Protein AF-A0A964XUJ7-F1 (afdb_monomer)

Nearest PDB structures (foldseek):
  4im9-assembly1_A  TM=7.086E-01  e=8.379E-02  Vibrio cholerae O395
  4ehs-assembly1_B  TM=7.096E-01  e=2.476E+00  Helicobacter pylori 26695

Mean predicted aligned error: 12.48 Å

pLDDT: mean 80.01, std 19.96, range [34.78, 97.5]

Structure (mmCIF, N/CA/C/O backbone):
data_AF-A0A964XUJ7-F1
#
_entry.id   AF-A0A964XUJ7-F1
#
loop_
_atom_site.group_PDB
_atom_site.id
_atom_site.type_symbol
_atom_site.label_atom_id
_atom_site.label_alt_id
_atom_site.label_comp_id
_atom_site.label_asym_id
_atom_site.label_entity_id
_atom_site.label_seq_id
_atom_site.pdbx_PDB_ins_code
_atom_site.Cartn_x
_atom_site.Cartn_y
_atom_site.Cartn_z
_atom_site.occupancy
_atom_site.B_iso_or_equiv
_atom_site.auth_seq_id
_atom_site.auth_comp_id
_atom_site.auth_asym_id
_atom_site.auth_atom_id
_atom_site.pdbx_PDB_model_num
ATOM 1 N N . ALA A 1 1 ? 70.880 -51.453 7.039 1.00 40.69 1 ALA A N 1
ATOM 2 C CA . ALA A 1 1 ? 69.872 -50.373 7.054 1.00 40.69 1 ALA A CA 1
ATOM 3 C C . ALA A 1 1 ? 69.282 -50.270 5.654 1.00 40.69 1 ALA A C 1
ATOM 5 O O . ALA A 1 1 ? 70.062 -50.169 4.728 1.00 40.69 1 ALA A O 1
ATOM 6 N N . GLY A 1 2 ? 67.993 -50.365 5.363 1.00 41.91 2 GLY A N 1
ATOM 7 C CA . GLY A 1 2 ? 66.796 -50.769 6.092 1.00 41.91 2 GLY A CA 1
ATOM 8 C C . GLY A 1 2 ? 65.743 -51.011 5.000 1.00 41.91 2 GLY A C 1
ATOM 9 O O . GLY A 1 2 ? 65.528 -50.140 4.162 1.00 41.91 2 GLY A O 1
ATOM 10 N N . SER A 1 3 ? 65.176 -52.215 4.940 1.00 35.47 3 SER A N 1
ATOM 11 C CA . SER A 1 3 ? 64.238 -52.631 3.893 1.00 35.47 3 SER A CA 1
ATOM 12 C C . SER A 1 3 ? 62.845 -52.055 4.157 1.00 35.47 3 SER A C 1
ATOM 14 O O . SER A 1 3 ? 62.216 -52.397 5.156 1.00 35.47 3 SER A O 1
ATOM 16 N N . GLY A 1 4 ? 62.357 -51.193 3.262 1.00 35.78 4 GLY A N 1
ATOM 17 C CA . GLY A 1 4 ? 61.004 -50.637 3.294 1.00 35.78 4 GLY A CA 1
ATOM 18 C C . GLY A 1 4 ? 60.048 -51.444 2.417 1.00 35.78 4 GLY A C 1
ATOM 19 O O . GLY A 1 4 ? 60.013 -51.276 1.205 1.00 35.78 4 GLY A O 1
ATOM 20 N N . ASN A 1 5 ? 59.290 -52.331 3.053 1.00 38.53 5 ASN A N 1
ATOM 21 C CA . ASN A 1 5 ? 58.223 -53.147 2.483 1.00 38.53 5 ASN A CA 1
ATOM 22 C C . ASN A 1 5 ? 56.899 -52.361 2.545 1.00 38.53 5 ASN A C 1
ATOM 24 O O . ASN A 1 5 ? 56.436 -52.076 3.647 1.00 38.53 5 ASN A O 1
ATOM 28 N N . PHE A 1 6 ? 56.266 -52.039 1.412 1.00 43.38 6 PHE A N 1
ATOM 29 C CA . PHE A 1 6 ? 54.907 -51.477 1.395 1.00 43.38 6 PHE A CA 1
ATOM 30 C C . PHE A 1 6 ? 54.004 -52.257 0.435 1.00 43.38 6 PHE A C 1
ATOM 32 O O . PHE A 1 6 ? 54.145 -52.209 -0.784 1.00 43.38 6 PHE A O 1
ATOM 39 N N . LYS A 1 7 ? 53.062 -52.998 1.027 1.00 49.88 7 LYS A N 1
ATOM 40 C CA . LYS A 1 7 ? 51.945 -53.680 0.362 1.00 49.88 7 LYS A CA 1
ATOM 41 C C . LYS A 1 7 ? 50.794 -52.687 0.143 1.00 49.88 7 LYS A C 1
ATOM 43 O O . LYS A 1 7 ? 50.458 -51.985 1.096 1.00 49.88 7 LYS A O 1
ATOM 48 N N . PRO A 1 8 ? 50.086 -52.695 -1.000 1.00 42.09 8 PRO A N 1
ATOM 49 C CA . PRO A 1 8 ? 48.756 -52.115 -1.076 1.00 42.09 8 PRO A CA 1
ATOM 50 C C . PRO A 1 8 ? 47.730 -53.168 -0.631 1.00 42.09 8 PRO A C 1
ATOM 52 O O . PRO A 1 8 ? 47.631 -54.249 -1.209 1.00 42.09 8 PRO A O 1
ATOM 55 N N . ARG A 1 9 ? 46.954 -52.866 0.414 1.00 39.22 9 ARG A N 1
ATOM 56 C CA . ARG A 1 9 ? 45.752 -53.625 0.785 1.00 39.22 9 ARG A CA 1
ATOM 57 C C . ARG A 1 9 ? 44.595 -52.646 0.916 1.00 39.22 9 ARG A C 1
ATOM 59 O O . ARG A 1 9 ? 44.373 -52.100 1.986 1.00 39.22 9 ARG A O 1
ATOM 66 N N . TRP A 1 10 ? 43.842 -52.477 -0.163 1.00 35.28 10 TRP A N 1
ATOM 67 C CA . TRP A 1 10 ? 42.474 -51.975 -0.095 1.00 35.28 10 TRP A CA 1
ATOM 68 C C . TRP A 1 10 ? 41.567 -53.063 -0.651 1.00 35.28 10 TRP A C 1
ATOM 70 O O . TRP A 1 10 ? 41.315 -53.153 -1.847 1.00 35.28 10 TRP A O 1
ATOM 80 N N . GLY A 1 11 ? 41.167 -53.959 0.248 1.00 36.12 11 GLY A N 1
ATOM 81 C CA . GLY A 1 11 ? 40.080 -54.894 0.026 1.00 36.12 11 GLY A CA 1
ATOM 82 C C . GLY A 1 11 ? 38.835 -54.368 0.728 1.00 36.12 11 GLY A C 1
ATOM 83 O O . GLY A 1 11 ? 38.906 -54.063 1.912 1.00 36.12 11 GLY A O 1
ATOM 84 N N . GLY A 1 12 ? 37.745 -54.282 -0.036 1.00 39.16 12 GLY A N 1
ATOM 85 C CA . GLY A 1 12 ? 36.367 -54.539 0.382 1.00 39.16 12 GLY A CA 1
ATOM 86 C C . GLY A 1 12 ? 35.789 -53.732 1.545 1.00 39.16 12 GLY A C 1
ATOM 87 O O . GLY A 1 12 ? 36.104 -53.988 2.699 1.00 39.16 12 GLY A O 1
ATOM 88 N N . ASN A 1 13 ? 34.820 -52.868 1.232 1.00 39.53 13 ASN A N 1
ATOM 89 C CA . ASN A 1 13 ? 33.480 -52.974 1.823 1.00 39.53 13 ASN A CA 1
ATOM 90 C C . ASN A 1 13 ? 32.492 -52.065 1.078 1.00 39.53 13 ASN A C 1
ATOM 92 O O . ASN A 1 13 ? 32.307 -50.895 1.403 1.00 39.53 13 ASN A O 1
ATOM 96 N N . SER A 1 14 ? 31.826 -52.628 0.071 1.00 46.66 14 SER A N 1
ATOM 97 C CA . SER A 1 14 ? 30.642 -52.036 -0.553 1.00 46.66 14 SER A CA 1
ATOM 98 C C . SER A 1 14 ? 29.423 -52.338 0.321 1.00 46.66 14 SER A C 1
ATOM 100 O O . SER A 1 14 ? 28.694 -53.294 0.077 1.00 46.66 14 SER A O 1
ATOM 102 N N . ALA A 1 15 ? 29.216 -51.544 1.371 1.00 50.84 15 ALA A N 1
ATOM 103 C CA . ALA A 1 15 ? 27.943 -51.518 2.083 1.00 50.84 15 ALA A CA 1
ATOM 104 C C . ALA A 1 15 ? 26.984 -50.561 1.346 1.00 50.84 15 ALA A C 1
ATOM 106 O O . ALA A 1 15 ? 27.352 -49.408 1.102 1.00 50.84 15 ALA A O 1
ATOM 107 N N . PRO A 1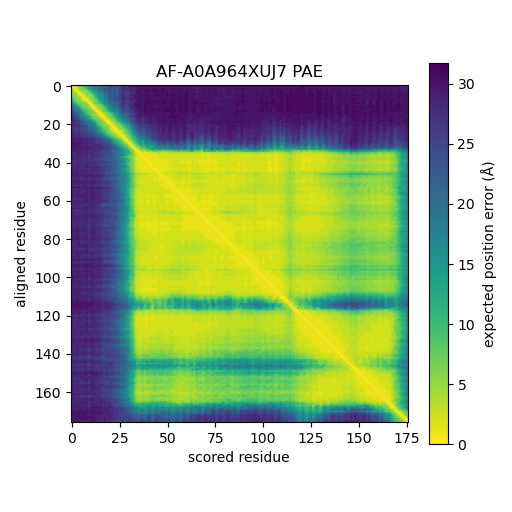 16 ? 25.766 -50.989 0.968 1.00 44.41 16 PRO A N 1
ATOM 108 C CA . PRO A 1 16 ? 24.819 -50.106 0.311 1.00 44.41 16 PRO A CA 1
ATOM 109 C C . PRO A 1 16 ? 24.215 -49.172 1.361 1.00 44.41 16 PRO A C 1
ATOM 111 O O . PRO A 1 16 ? 23.413 -49.584 2.201 1.00 44.41 16 PRO A O 1
ATOM 114 N N . PHE A 1 17 ? 24.583 -47.893 1.317 1.00 48.38 17 PHE A N 1
ATOM 115 C CA . PHE A 1 17 ? 23.869 -46.865 2.062 1.00 48.38 17 PHE A CA 1
ATOM 116 C C . PHE A 1 17 ? 22.422 -46.827 1.556 1.00 48.38 17 PHE A C 1
ATOM 118 O O . PHE A 1 17 ? 22.141 -46.324 0.466 1.00 48.38 17 PHE A O 1
ATOM 125 N N . LYS A 1 18 ? 21.495 -47.388 2.346 1.00 47.28 18 LYS A N 1
ATOM 126 C CA . LYS A 1 18 ? 20.053 -47.170 2.197 1.00 47.28 18 LYS A CA 1
ATOM 127 C C . LYS A 1 18 ? 19.827 -45.661 2.198 1.00 47.28 18 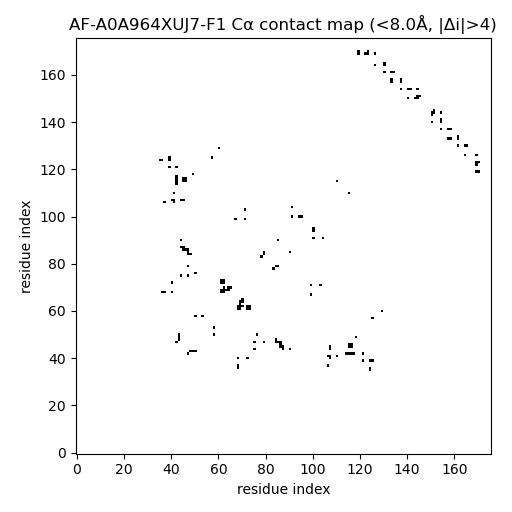LYS A C 1
ATOM 129 O O . LYS A 1 18 ? 19.865 -45.031 3.255 1.00 47.28 18 LYS A O 1
ATOM 134 N N . ARG A 1 19 ? 19.592 -45.087 1.015 1.00 48.69 19 ARG A N 1
ATOM 135 C CA . ARG A 1 19 ? 19.065 -43.731 0.885 1.00 48.69 19 ARG A CA 1
ATOM 136 C C . ARG A 1 19 ? 17.716 -43.725 1.585 1.00 48.69 19 ARG A C 1
ATOM 138 O O . ARG A 1 19 ? 16.739 -44.283 1.093 1.00 48.69 19 ARG A O 1
ATOM 145 N N . ARG A 1 20 ? 17.685 -43.155 2.783 1.00 53.69 20 ARG A N 1
ATOM 146 C CA . ARG A 1 20 ? 16.440 -42.767 3.429 1.00 53.69 20 ARG A CA 1
ATOM 147 C C . ARG A 1 20 ? 15.828 -41.740 2.478 1.00 53.69 20 ARG A C 1
ATOM 149 O O . ARG A 1 20 ? 16.468 -40.726 2.213 1.00 53.69 20 ARG A O 1
ATOM 156 N N . ASN A 1 21 ? 14.670 -42.054 1.899 1.00 55.06 21 ASN A N 1
ATOM 157 C CA . ASN A 1 21 ? 13.844 -41.088 1.178 1.00 55.06 21 ASN A CA 1
ATOM 158 C C . ASN A 1 21 ? 13.467 -39.984 2.173 1.00 55.06 21 ASN A C 1
ATOM 160 O O . ASN A 1 21 ? 12.427 -40.056 2.822 1.00 55.06 21 ASN A O 1
ATOM 164 N N . LEU A 1 22 ? 14.349 -39.003 2.356 1.00 59.03 22 LEU A N 1
ATOM 165 C CA . LEU A 1 22 ? 13.933 -37.702 2.836 1.00 59.03 22 LEU A CA 1
ATOM 166 C C . LEU A 1 22 ? 13.268 -37.010 1.643 1.00 59.03 22 LEU A C 1
ATOM 168 O O . LEU A 1 22 ? 13.856 -37.019 0.554 1.00 59.03 22 LEU A O 1
ATOM 172 N N . PRO A 1 23 ? 12.054 -36.457 1.804 1.00 55.97 23 PRO A N 1
ATOM 173 C CA . PRO A 1 23 ? 11.491 -35.596 0.778 1.00 55.97 23 PRO A CA 1
ATOM 174 C C . PRO A 1 23 ? 12.503 -34.479 0.474 1.00 55.97 23 PRO A C 1
ATOM 176 O O . PRO A 1 23 ? 13.207 -34.039 1.392 1.00 55.97 23 PRO A O 1
ATOM 179 N N . PRO A 1 24 ? 12.632 -34.044 -0.793 1.00 59.66 24 PRO A N 1
ATOM 180 C CA . PRO A 1 24 ? 13.479 -32.902 -1.112 1.00 59.66 24 PRO A CA 1
ATOM 181 C C . PRO A 1 24 ? 13.069 -31.730 -0.210 1.00 59.66 24 PRO A C 1
ATOM 183 O O . PRO A 1 24 ? 11.871 -31.588 0.058 1.00 59.66 24 PRO A O 1
ATOM 186 N N . PRO A 1 25 ? 14.017 -30.915 0.294 1.00 55.06 25 PRO A N 1
ATOM 187 C CA . PRO A 1 25 ? 13.655 -29.719 1.036 1.00 55.06 25 PRO A CA 1
ATOM 188 C C . PRO A 1 25 ? 12.696 -28.928 0.155 1.00 55.06 25 PRO A C 1
ATOM 190 O O . PRO A 1 25 ? 13.048 -28.559 -0.968 1.00 55.06 25 PRO A O 1
ATOM 193 N N . SER A 1 26 ? 11.459 -28.758 0.631 1.00 55.22 26 SER A N 1
ATOM 194 C CA . SER A 1 26 ? 10.459 -27.948 -0.050 1.00 55.22 26 SER A CA 1
ATOM 195 C C . SER A 1 26 ? 11.135 -26.636 -0.423 1.00 55.22 26 SER A C 1
ATOM 197 O O . SER A 1 26 ? 11.736 -26.021 0.466 1.00 55.22 26 SER A O 1
ATOM 199 N N . PRO A 1 27 ? 11.088 -26.197 -1.692 1.00 50.75 27 PRO A N 1
ATOM 200 C CA . PRO A 1 27 ? 11.523 -24.861 -2.038 1.00 50.75 27 PRO A CA 1
ATOM 201 C C . PRO A 1 27 ? 10.655 -23.899 -1.229 1.00 50.75 27 PRO A C 1
ATOM 203 O O . PRO A 1 27 ? 9.518 -23.604 -1.586 1.00 50.75 27 PRO A O 1
ATOM 206 N N . GLY A 1 28 ? 11.172 -23.446 -0.089 1.00 50.22 28 GLY A N 1
ATOM 207 C CA . GLY A 1 28 ? 10.691 -22.275 0.619 1.00 50.22 28 GLY A CA 1
ATOM 208 C C . GLY A 1 28 ? 11.001 -21.083 -0.269 1.00 50.22 28 GLY A C 1
ATOM 209 O O . GLY A 1 28 ? 11.955 -20.355 -0.030 1.00 50.22 28 GLY A O 1
ATOM 210 N N . LEU A 1 29 ? 10.259 -20.952 -1.365 1.00 43.28 29 LEU A N 1
ATOM 211 C CA . LEU A 1 29 ? 10.538 -20.008 -2.426 1.00 43.28 29 LEU A CA 1
ATOM 212 C C . LEU A 1 29 ? 9.328 -19.083 -2.564 1.00 43.28 29 LEU A C 1
ATOM 214 O O . LEU A 1 29 ? 8.310 -19.430 -3.150 1.00 43.28 29 LEU A O 1
ATOM 218 N N . ARG A 1 30 ? 9.504 -17.888 -1.987 1.00 44.72 30 ARG A N 1
ATOM 219 C CA . ARG A 1 30 ? 8.719 -16.652 -2.161 1.00 44.72 30 ARG A CA 1
ATOM 220 C C . ARG A 1 30 ? 7.320 -16.579 -1.532 1.00 44.72 30 ARG A C 1
ATOM 222 O O . ARG A 1 30 ? 6.345 -16.290 -2.207 1.00 44.72 30 ARG A O 1
ATOM 229 N N . ARG A 1 31 ? 7.255 -16.639 -0.196 1.00 39.06 31 ARG A N 1
ATOM 230 C CA . ARG A 1 31 ? 6.168 -16.010 0.597 1.00 39.06 31 ARG A CA 1
ATOM 231 C C . ARG A 1 31 ? 6.591 -14.697 1.278 1.00 39.06 31 ARG A C 1
ATOM 233 O O . ARG A 1 31 ? 6.059 -14.350 2.317 1.00 39.06 31 ARG A O 1
ATOM 240 N N . GLN A 1 32 ? 7.574 -13.979 0.729 1.00 48.16 32 GLN A N 1
ATOM 241 C CA . GLN A 1 32 ? 8.051 -12.706 1.302 1.00 48.16 32 GLN A CA 1
ATOM 242 C C . GLN A 1 32 ? 7.363 -11.455 0.725 1.00 48.16 32 GLN A C 1
ATOM 244 O O . GLN A 1 32 ? 7.557 -10.373 1.266 1.00 48.16 32 GLN A O 1
ATOM 249 N N . ALA A 1 33 ? 6.583 -11.569 -0.357 1.00 48.22 33 ALA A N 1
ATOM 250 C CA . ALA A 1 33 ? 5.852 -10.427 -0.922 1.00 48.22 33 ALA A CA 1
ATOM 251 C C . ALA A 1 33 ? 4.574 -10.115 -0.122 1.00 48.22 33 ALA A C 1
ATOM 253 O O . ALA A 1 33 ? 4.436 -8.995 0.359 1.00 48.22 33 ALA A O 1
ATOM 254 N N . ALA A 1 34 ? 3.743 -11.137 0.125 1.00 62.12 34 ALA A N 1
ATOM 255 C CA . ALA A 1 34 ? 2.533 -11.025 0.941 1.00 62.12 34 ALA A CA 1
ATOM 256 C C . ALA A 1 34 ? 2.757 -10.332 2.300 1.00 62.12 34 ALA A C 1
ATOM 258 O O . ALA A 1 34 ? 2.080 -9.344 2.543 1.00 62.12 34 ALA A O 1
ATOM 259 N N . PRO A 1 35 ? 3.754 -10.701 3.137 1.00 79.81 35 PRO A N 1
ATOM 260 C CA . PRO A 1 35 ? 3.905 -10.076 4.449 1.00 79.81 35 PRO A CA 1
ATOM 261 C C . PRO A 1 35 ? 4.221 -8.580 4.379 1.00 79.81 35 PRO A C 1
ATOM 263 O O . PRO A 1 35 ? 3.871 -7.860 5.300 1.00 79.81 35 PRO A O 1
ATOM 266 N N . ARG A 1 36 ? 4.862 -8.087 3.308 1.00 88.25 36 ARG A N 1
ATOM 267 C CA . ARG A 1 36 ? 5.144 -6.647 3.165 1.00 88.25 36 ARG A CA 1
ATOM 268 C C . ARG A 1 36 ? 3.906 -5.869 2.735 1.00 88.25 36 ARG A C 1
ATOM 270 O O . ARG A 1 36 ? 3.661 -4.790 3.254 1.00 88.25 36 ARG A O 1
ATOM 277 N N . GLN A 1 37 ? 3.131 -6.429 1.812 1.00 92.56 37 GLN A N 1
ATOM 278 C CA . GLN A 1 37 ? 1.879 -5.836 1.340 1.00 92.56 37 GLN A CA 1
ATOM 279 C C . GLN A 1 37 ? 0.835 -5.834 2.465 1.00 92.56 37 GLN A C 1
ATOM 281 O O . GLN A 1 37 ? 0.221 -4.809 2.738 1.00 92.56 37 GLN A O 1
ATOM 286 N N . ASP A 1 38 ? 0.719 -6.957 3.177 1.00 92.88 38 ASP A N 1
ATOM 287 C CA . ASP A 1 38 ? -0.083 -7.108 4.392 1.00 92.88 38 ASP A CA 1
ATOM 288 C C . ASP A 1 38 ? 0.312 -6.058 5.437 1.00 92.88 38 ASP A C 1
ATOM 290 O O . ASP A 1 38 ? -0.543 -5.379 6.002 1.00 92.88 38 ASP A O 1
ATOM 294 N N . ARG A 1 39 ? 1.619 -5.875 5.656 1.00 91.31 39 ARG A N 1
ATOM 295 C CA . ARG A 1 39 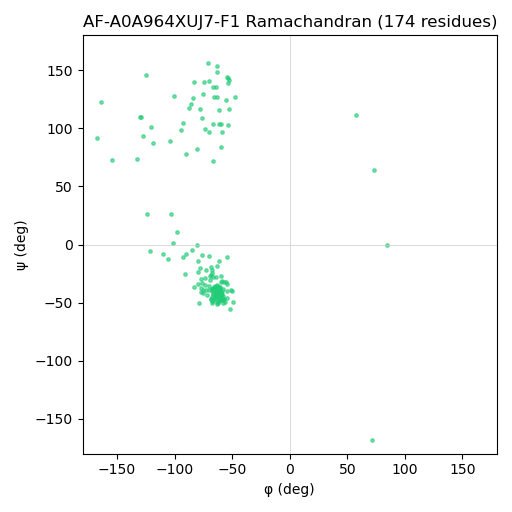? 2.129 -4.901 6.619 1.00 91.31 39 ARG A CA 1
ATOM 296 C C . ARG A 1 39 ? 1.858 -3.452 6.213 1.00 91.31 39 ARG A C 1
ATOM 298 O O . ARG A 1 39 ? 1.488 -2.659 7.072 1.00 91.31 39 ARG A O 1
ATOM 305 N N . ALA A 1 40 ? 1.982 -3.108 4.930 1.00 93.25 40 ALA A N 1
ATOM 306 C CA . ALA A 1 40 ? 1.602 -1.786 4.427 1.00 93.25 40 ALA A CA 1
ATOM 307 C C . ALA A 1 40 ? 0.111 -1.503 4.668 1.00 93.25 40 ALA A C 1
ATOM 309 O O . ALA A 1 40 ? -0.235 -0.425 5.145 1.00 93.25 40 ALA A O 1
ATOM 310 N N . VAL A 1 41 ? -0.759 -2.487 4.409 1.00 95.12 41 VAL A N 1
ATOM 311 C CA . VAL A 1 41 ? -2.196 -2.382 4.708 1.00 95.12 41 VAL A CA 1
ATOM 312 C C . VAL A 1 41 ? -2.421 -2.172 6.204 1.00 95.12 41 VAL A C 1
ATOM 314 O O . VAL A 1 41 ? -3.135 -1.249 6.578 1.00 95.12 41 VAL A O 1
ATOM 317 N N . GLN A 1 42 ? -1.779 -2.959 7.071 1.00 93.31 42 GLN A N 1
ATOM 318 C CA . GLN A 1 42 ? -1.900 -2.786 8.523 1.00 93.31 42 GLN A CA 1
ATOM 319 C C . GLN A 1 42 ? -1.518 -1.371 8.974 1.00 93.31 42 GLN A C 1
ATOM 321 O O . GLN A 1 42 ? -2.292 -0.747 9.692 1.00 93.31 42 GLN A O 1
ATOM 326 N N . LEU A 1 43 ? -0.365 -0.863 8.523 1.00 92.44 43 LEU A N 1
ATOM 327 C CA . LEU A 1 43 ? 0.141 0.466 8.881 1.00 92.44 43 LEU A CA 1
ATOM 328 C C . LEU A 1 43 ? -0.777 1.596 8.393 1.00 92.44 43 LEU A C 1
ATOM 330 O O . LEU A 1 43 ? -1.022 2.553 9.120 1.00 92.44 43 LEU A O 1
ATOM 334 N N . LEU A 1 44 ? -1.306 1.493 7.174 1.00 94.12 44 LEU A N 1
ATOM 335 C CA . LEU A 1 44 ? -2.158 2.536 6.594 1.00 94.12 44 LEU A CA 1
ATOM 336 C C . LEU A 1 44 ? -3.576 2.527 7.172 1.00 94.12 44 LEU A C 1
ATOM 338 O O . LEU A 1 44 ? -4.175 3.583 7.338 1.00 94.12 44 LEU A O 1
ATOM 342 N N . PHE A 1 45 ? -4.108 1.360 7.532 1.00 93.88 45 PHE A N 1
ATOM 343 C CA . PHE A 1 45 ? -5.414 1.270 8.186 1.00 93.88 45 PHE A CA 1
ATOM 344 C C . PHE A 1 45 ? -5.358 1.581 9.690 1.00 93.88 45 PHE A C 1
ATOM 346 O O . PHE A 1 45 ? -6.374 1.996 10.252 1.00 93.88 45 PHE A O 1
ATOM 353 N N . SER A 1 46 ? -4.197 1.430 10.344 1.00 89.38 46 SER A N 1
ATOM 354 C CA . SER A 1 46 ? -3.980 1.910 11.717 1.00 89.38 46 SER A CA 1
ATOM 355 C C . SER A 1 46 ? -3.685 3.412 11.767 1.00 89.38 46 SER A C 1
ATOM 357 O O . SER A 1 46 ? -4.120 4.089 12.698 1.00 89.38 46 SER A O 1
ATOM 359 N N . ALA A 1 47 ? -3.001 3.947 10.752 1.00 88.50 47 ALA A N 1
ATOM 360 C CA . ALA A 1 47 ? -2.605 5.346 10.660 1.00 88.50 47 ALA A CA 1
ATOM 361 C C . ALA A 1 47 ? -2.923 5.944 9.282 1.00 88.50 47 ALA A C 1
ATOM 363 O O . ALA A 1 47 ? -2.037 6.233 8.480 1.00 88.50 47 ALA A O 1
ATOM 364 N N . MET A 1 48 ? -4.209 6.192 9.039 1.00 92.88 48 MET A N 1
ATOM 365 C CA . MET A 1 48 ? -4.721 6.684 7.755 1.00 92.88 48 MET A CA 1
ATOM 366 C C . MET A 1 48 ? -4.082 8.001 7.285 1.00 92.88 48 MET A C 1
ATOM 368 O O . MET A 1 48 ? -3.883 8.183 6.089 1.00 92.88 48 MET A O 1
ATOM 372 N N . ALA A 1 49 ? -3.691 8.889 8.207 1.00 91.56 49 ALA A N 1
ATOM 373 C CA . ALA A 1 49 ? -3.001 10.141 7.875 1.00 91.56 49 ALA A CA 1
ATOM 374 C C . ALA A 1 49 ? -1.668 9.927 7.130 1.00 91.56 49 ALA A C 1
ATOM 376 O O . ALA A 1 49 ? -1.278 10.764 6.322 1.00 91.56 49 ALA A O 1
ATOM 377 N N . ALA A 1 50 ? -1.000 8.784 7.335 1.00 90.81 50 ALA A N 1
ATOM 378 C CA . ALA A 1 50 ? 0.246 8.465 6.639 1.00 90.81 50 ALA A CA 1
ATOM 379 C C . ALA A 1 50 ? 0.058 8.340 5.117 1.00 90.81 50 ALA A C 1
ATOM 381 O O . ALA A 1 50 ? 1.032 8.436 4.376 1.00 90.81 50 ALA A O 1
ATOM 382 N N . TRP A 1 51 ? -1.178 8.153 4.635 1.00 94.00 51 TRP A N 1
ATOM 383 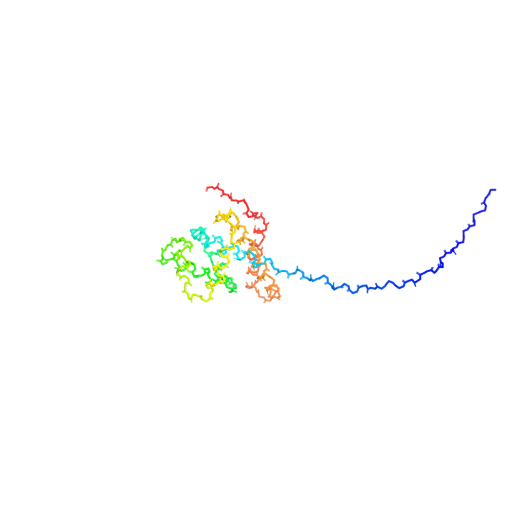C CA . TRP A 1 51 ? -1.489 8.133 3.206 1.00 94.00 51 TRP A CA 1
ATOM 384 C C . TRP A 1 51 ? -1.204 9.476 2.514 1.00 94.00 51 TRP A C 1
ATOM 386 O O . TRP A 1 51 ? -0.740 9.486 1.374 1.00 94.00 51 TRP A O 1
ATOM 396 N N . GLU A 1 52 ? -1.434 10.604 3.195 1.00 91.50 52 GLU A N 1
ATOM 397 C CA . GLU A 1 52 ? -1.215 11.952 2.640 1.00 91.50 52 GLU A CA 1
ATOM 398 C C . GLU A 1 52 ? 0.272 12.311 2.520 1.00 91.50 52 GLU A C 1
ATOM 400 O O . GLU A 1 52 ? 0.653 13.159 1.716 1.00 91.50 52 GLU A O 1
ATOM 405 N N . GLU A 1 53 ? 1.125 11.648 3.298 1.00 90.62 53 GLU A N 1
ATOM 406 C CA . GLU A 1 53 ? 2.577 11.837 3.265 1.00 90.62 53 GLU A CA 1
ATOM 407 C C . GLU A 1 53 ? 3.234 11.085 2.098 1.00 90.62 53 GLU A C 1
ATOM 409 O O . GLU A 1 53 ? 4.397 11.327 1.760 1.00 90.62 53 GLU A O 1
ATOM 414 N N . LEU A 1 54 ? 2.497 10.163 1.470 1.00 91.44 54 LEU A N 1
ATOM 415 C CA . LEU A 1 54 ? 2.974 9.404 0.326 1.00 91.44 54 LEU A CA 1
ATOM 416 C C . LEU A 1 54 ? 2.993 10.267 -0.935 1.00 91.44 54 LEU A C 1
ATOM 418 O O . LEU A 1 54 ? 2.061 11.005 -1.246 1.00 91.44 54 LEU A O 1
ATOM 422 N N . SER A 1 55 ? 4.044 10.105 -1.738 1.00 90.88 55 SER A N 1
ATOM 423 C CA . SER A 1 55 ? 4.052 10.656 -3.094 1.00 90.88 55 SER A CA 1
ATOM 424 C C . SER A 1 55 ? 2.953 10.016 -3.963 1.00 90.88 55 SER A C 1
ATOM 426 O O . SER A 1 55 ? 2.650 8.831 -3.787 1.00 90.88 55 SER A O 1
ATOM 428 N N . PRO A 1 56 ? 2.443 10.716 -4.997 1.00 90.44 56 PRO A N 1
ATOM 429 C CA . PRO A 1 56 ? 1.456 10.147 -5.922 1.00 90.44 56 PRO A CA 1
ATOM 430 C C . PRO A 1 56 ? 1.914 8.832 -6.573 1.00 90.44 56 PRO A C 1
ATOM 432 O O . PRO A 1 56 ? 1.124 7.921 -6.796 1.00 90.44 56 PRO A O 1
ATOM 435 N N . SER A 1 57 ? 3.218 8.688 -6.844 1.00 89.69 57 SER A N 1
ATOM 436 C CA . SER A 1 57 ? 3.787 7.436 -7.359 1.00 89.69 57 SER A CA 1
ATOM 437 C C . SER A 1 57 ? 3.679 6.270 -6.376 1.00 89.69 57 SER A C 1
ATOM 439 O O . SER A 1 57 ? 3.478 5.139 -6.805 1.00 89.69 57 SER A O 1
ATOM 441 N N . GLN A 1 58 ? 3.812 6.526 -5.073 1.00 93.06 58 GLN A N 1
ATOM 442 C CA . GLN A 1 58 ? 3.685 5.492 -4.043 1.00 93.06 58 GLN A CA 1
ATOM 443 C C . GLN A 1 58 ? 2.222 5.110 -3.815 1.00 93.06 58 GLN A C 1
ATOM 445 O O . GLN A 1 58 ? 1.930 3.927 -3.680 1.00 93.06 58 GLN A O 1
ATOM 450 N N . GLN A 1 59 ? 1.309 6.084 -3.832 1.00 95.19 59 GLN A N 1
ATOM 451 C CA . GLN A 1 59 ? -0.134 5.825 -3.777 1.00 95.19 59 GLN A CA 1
ATOM 452 C C . GLN A 1 59 ? -0.566 4.953 -4.966 1.00 95.19 59 GLN A C 1
ATOM 454 O O . GLN A 1 59 ? -1.181 3.907 -4.775 1.00 95.19 59 GLN A O 1
ATOM 459 N N . ASN A 1 60 ? -0.129 5.294 -6.185 1.00 94.38 60 ASN A N 1
ATOM 460 C CA . ASN A 1 60 ? -0.383 4.472 -7.372 1.00 94.38 60 ASN A CA 1
ATOM 461 C C . ASN A 1 60 ? 0.225 3.066 -7.255 1.00 94.38 60 ASN A C 1
ATOM 463 O O . ASN A 1 60 ? -0.462 2.087 -7.524 1.00 94.38 60 ASN A O 1
ATOM 467 N N . LEU A 1 61 ? 1.480 2.947 -6.800 1.00 94.12 61 LEU A N 1
ATOM 468 C CA . LEU A 1 61 ? 2.132 1.651 -6.565 1.00 94.12 61 LEU A CA 1
ATOM 469 C C . LEU A 1 61 ? 1.310 0.752 -5.629 1.00 94.12 61 LEU A C 1
ATOM 471 O O . LEU A 1 61 ? 1.246 -0.457 -5.842 1.00 94.12 61 LEU A O 1
ATOM 475 N N . LEU A 1 62 ? 0.713 1.334 -4.588 1.00 95.81 62 LEU A N 1
ATOM 476 C CA . LEU A 1 62 ? -0.129 0.632 -3.623 1.00 95.81 62 LEU A CA 1
ATOM 477 C C . LEU A 1 62 ? -1.484 0.224 -4.219 1.00 95.81 62 LEU A C 1
ATOM 479 O O . LEU A 1 62 ? -1.912 -0.914 -4.029 1.00 95.81 62 LEU A O 1
ATOM 483 N N . CYS A 1 63 ? -2.135 1.113 -4.967 1.00 96.00 63 CYS A N 1
ATOM 484 C CA . CYS A 1 63 ? -3.419 0.832 -5.614 1.00 96.00 63 CYS A CA 1
ATOM 485 C C .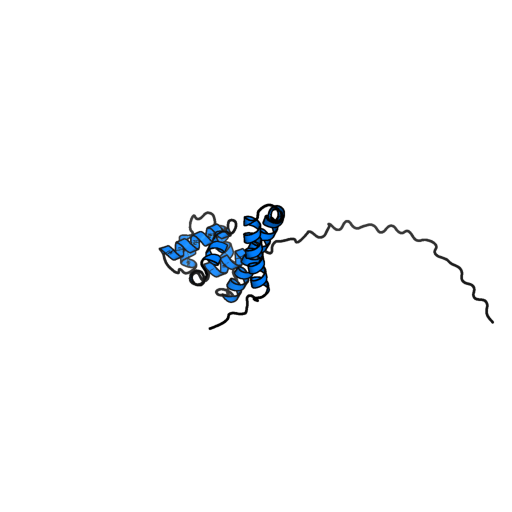 CYS A 1 63 ? -3.305 -0.181 -6.768 1.00 96.00 63 CYS A C 1
ATOM 487 O O . CYS A 1 63 ? -4.255 -0.909 -7.039 1.00 96.00 63 CYS A O 1
ATOM 489 N N . GLU A 1 64 ? -2.148 -0.276 -7.429 1.00 94.44 64 GLU A N 1
ATOM 490 C CA . GLU A 1 64 ? -1.881 -1.244 -8.507 1.00 94.44 64 GLU A CA 1
ATOM 491 C C . GLU A 1 64 ? -1.513 -2.652 -8.004 1.00 94.44 64 GLU A C 1
ATOM 493 O O . GLU A 1 64 ? -1.259 -3.560 -8.805 1.00 94.44 64 GLU A O 1
ATOM 498 N N . LEU A 1 65 ? -1.454 -2.869 -6.686 1.00 93.00 65 LEU A N 1
ATOM 499 C CA . LEU A 1 65 ? -1.156 -4.191 -6.145 1.00 93.00 65 LEU A CA 1
ATOM 500 C C . LEU A 1 65 ? -2.238 -5.209 -6.526 1.00 93.00 65 LEU A C 1
ATOM 502 O O . LEU A 1 65 ? -3.419 -4.867 -6.600 1.00 93.00 65 LEU A O 1
ATOM 506 N N . PRO A 1 66 ? -1.871 -6.493 -6.692 1.00 91.75 66 PRO A N 1
ATOM 507 C CA . PRO A 1 66 ? -2.857 -7.543 -6.893 1.00 91.75 66 PRO A CA 1
ATOM 508 C C . PRO A 1 66 ? -3.898 -7.560 -5.770 1.00 91.75 66 PRO A C 1
ATOM 510 O O . PRO A 1 66 ? -3.565 -7.348 -4.600 1.00 91.75 66 PRO A O 1
ATOM 513 N N . ALA A 1 67 ? -5.147 -7.872 -6.121 1.00 90.75 67 ALA A N 1
ATOM 514 C CA . ALA A 1 67 ? -6.182 -8.141 -5.134 1.00 90.75 67 ALA A CA 1
ATOM 515 C C . ALA A 1 67 ? -5.703 -9.229 -4.145 1.00 90.75 67 ALA A C 1
ATOM 517 O O . ALA A 1 67 ? -5.082 -10.215 -4.567 1.00 90.75 67 ALA A O 1
ATOM 518 N N . PRO A 1 68 ? -5.976 -9.080 -2.837 1.00 93.75 68 PRO A N 1
ATOM 519 C CA . PRO A 1 68 ? -6.913 -8.118 -2.243 1.00 93.75 68 PRO A CA 1
ATOM 520 C C . PRO A 1 68 ? -6.319 -6.745 -1.869 1.00 93.75 68 PRO A C 1
ATOM 522 O O . PRO A 1 68 ? -7.077 -5.858 -1.484 1.00 93.75 68 PRO A O 1
ATOM 525 N N . HIS A 1 69 ? -4.996 -6.552 -1.947 1.00 95.88 69 HIS A N 1
ATOM 526 C CA . HIS A 1 69 ? -4.318 -5.364 -1.403 1.00 95.88 69 HIS A CA 1
ATOM 527 C C . HIS A 1 69 ? -4.660 -4.073 -2.144 1.00 95.88 69 HIS A C 1
ATOM 529 O O . HIS A 1 69 ? -5.026 -3.095 -1.499 1.00 95.88 69 HIS A O 1
ATOM 535 N N . GLY A 1 70 ? -4.560 -4.074 -3.476 1.00 95.56 70 GLY A N 1
ATOM 536 C CA . GLY A 1 70 ? -4.847 -2.881 -4.281 1.00 95.56 70 GLY A CA 1
ATOM 537 C C . GLY A 1 70 ? -6.283 -2.399 -4.087 1.00 95.56 70 GLY A C 1
ATOM 538 O O . GLY A 1 70 ? -6.504 -1.217 -3.843 1.00 95.56 70 GLY A O 1
ATOM 539 N N . ASP A 1 71 ? -7.240 -3.331 -4.067 1.00 96.62 71 ASP A N 1
ATOM 540 C CA . ASP A 1 71 ? -8.665 -3.036 -3.883 1.00 96.62 71 ASP A CA 1
ATOM 541 C C . ASP A 1 71 ? -8.943 -2.295 -2.568 1.00 96.62 71 ASP A C 1
ATOM 543 O O . ASP A 1 71 ? -9.661 -1.297 -2.554 1.00 96.62 71 ASP A O 1
ATOM 547 N N . VAL A 1 72 ? -8.376 -2.764 -1.447 1.00 97.38 72 VAL A N 1
ATOM 548 C CA . VAL A 1 72 ? -8.615 -2.119 -0.145 1.00 97.38 72 VAL A CA 1
ATOM 549 C C . VAL A 1 72 ? -7.876 -0.791 0.003 1.00 97.38 72 VAL A C 1
ATOM 551 O O . VAL A 1 72 ? -8.362 0.087 0.708 1.00 97.38 72 VAL A O 1
ATOM 554 N N . LEU A 1 73 ? -6.727 -0.619 -0.654 1.00 97.25 73 LEU A N 1
ATOM 555 C CA . LEU A 1 73 ? -5.960 0.630 -0.610 1.00 97.25 73 LEU A CA 1
ATOM 556 C C . LEU A 1 73 ? -6.588 1.703 -1.505 1.00 97.25 73 LEU A C 1
ATOM 558 O O . LEU A 1 73 ? -6.686 2.851 -1.088 1.00 97.25 73 LEU A O 1
ATOM 562 N N . ALA A 1 74 ? -7.121 1.322 -2.667 1.00 97.12 74 ALA A N 1
ATOM 563 C CA . ALA A 1 74 ? -7.942 2.207 -3.491 1.00 97.12 74 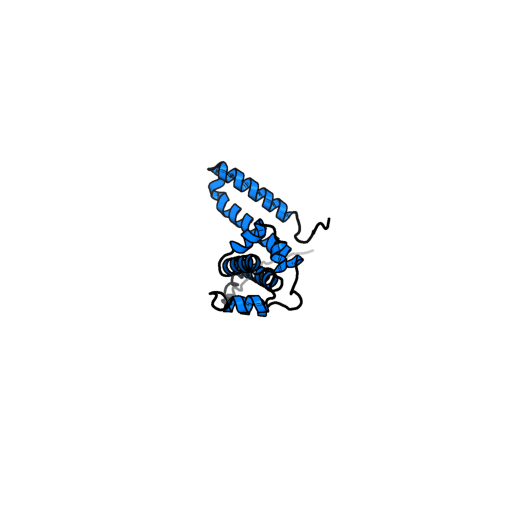ALA A CA 1
ATOM 564 C C . ALA A 1 74 ? -9.234 2.622 -2.763 1.00 97.12 74 ALA A C 1
ATOM 566 O O . ALA A 1 74 ? -9.658 3.774 -2.842 1.00 97.12 74 ALA A O 1
ATOM 567 N N . TRP A 1 75 ? -9.845 1.704 -2.007 1.00 97.50 75 TRP A N 1
ATOM 568 C CA . TRP A 1 75 ? -10.972 2.040 -1.138 1.00 97.50 75 TRP A CA 1
ATOM 569 C C . TRP A 1 75 ? -10.570 3.011 -0.015 1.00 97.50 75 TRP A C 1
ATOM 571 O O . TRP A 1 75 ? -11.299 3.966 0.247 1.00 97.50 75 TRP A O 1
ATOM 581 N N . LEU A 1 76 ? -9.410 2.811 0.624 1.00 97.31 76 LEU A N 1
ATOM 582 C CA . LEU A 1 76 ? -8.904 3.702 1.676 1.00 97.31 76 LEU A CA 1
ATOM 583 C C . LEU A 1 76 ? -8.657 5.123 1.146 1.00 97.31 76 LEU A C 1
ATOM 585 O O . LEU A 1 76 ? -9.034 6.089 1.807 1.00 97.31 76 LEU A O 1
ATOM 589 N N . ASP A 1 77 ? -8.081 5.242 -0.051 1.00 96.94 77 ASP A N 1
ATOM 590 C CA . ASP A 1 77 ? -7.891 6.518 -0.746 1.00 96.94 77 ASP A CA 1
ATOM 591 C C . ASP A 1 77 ? -9.224 7.247 -0.957 1.00 96.94 77 ASP A C 1
ATOM 593 O O . ASP A 1 77 ? -9.357 8.422 -0.614 1.00 96.94 77 ASP A O 1
ATOM 597 N N . HIS A 1 78 ? -10.251 6.539 -1.435 1.00 96.38 78 HIS A N 1
ATOM 598 C CA . HIS A 1 78 ? -11.588 7.107 -1.598 1.00 96.38 78 HIS A CA 1
ATOM 599 C C . HIS A 1 78 ? -12.200 7.546 -0.257 1.00 96.38 78 HIS A C 1
ATOM 601 O O . HIS A 1 78 ? -12.756 8.639 -0.159 1.00 96.38 78 HIS A O 1
ATOM 607 N N . GLN A 1 79 ? -12.071 6.734 0.801 1.00 96.62 79 GLN A N 1
ATOM 608 C CA . GLN A 1 79 ? -12.539 7.110 2.141 1.00 96.62 79 GLN A CA 1
ATOM 609 C C . GLN A 1 79 ? -11.870 8.391 2.647 1.00 96.62 79 GLN A C 1
ATOM 611 O O . GLN A 1 79 ? -12.542 9.231 3.246 1.00 96.62 79 GLN A O 1
ATOM 616 N N . LEU A 1 80 ? -10.569 8.550 2.393 1.00 95.56 80 LEU A N 1
ATOM 617 C CA . LEU A 1 80 ? -9.818 9.739 2.780 1.00 95.56 80 LEU A CA 1
ATOM 618 C C . LEU A 1 80 ? -10.309 10.982 2.044 1.00 95.56 80 LEU A C 1
ATOM 620 O O . LEU A 1 80 ? -10.521 12.015 2.673 1.00 95.56 80 LEU A O 1
ATOM 624 N N . HIS A 1 81 ? -10.527 10.877 0.735 1.00 95.38 81 HIS A N 1
ATOM 625 C CA . HIS A 1 81 ? -11.011 11.993 -0.073 1.00 95.38 81 HIS A CA 1
ATOM 626 C C . HIS A 1 81 ? -12.423 12.443 0.329 1.00 95.38 81 HIS A C 1
ATOM 628 O O . HIS A 1 81 ? -12.685 13.643 0.394 1.00 95.38 81 HIS A O 1
ATOM 634 N N . GLU A 1 82 ? -13.323 11.503 0.630 1.00 96.69 82 GLU A N 1
ATOM 635 C CA . GLU A 1 82 ? -14.727 11.811 0.939 1.00 96.69 82 GLU A CA 1
ATOM 636 C C . GLU A 1 82 ? -14.958 12.230 2.398 1.00 96.69 82 GLU A C 1
ATOM 638 O O . GLU A 1 82 ? -15.805 13.079 2.687 1.00 96.69 82 GLU A O 1
ATOM 643 N N . HIS A 1 83 ? -14.231 11.628 3.342 1.00 96.12 83 HIS A N 1
ATOM 644 C CA . HIS A 1 83 ? -14.504 11.781 4.773 1.00 96.12 83 HIS A CA 1
ATOM 645 C C . HIS A 1 83 ? -13.333 12.341 5.584 1.00 96.12 83 HIS A C 1
ATOM 647 O O . HIS A 1 83 ? -13.503 12.623 6.774 1.00 96.12 83 HIS A O 1
ATOM 653 N N . GLY A 1 84 ? -12.168 12.530 4.964 1.00 95.12 84 GLY A N 1
ATOM 654 C CA . GLY A 1 84 ? -10.933 12.875 5.655 1.00 95.12 84 GLY A CA 1
ATOM 655 C C . GLY A 1 84 ? -10.371 11.708 6.468 1.00 95.12 84 GLY A C 1
ATOM 656 O O . GLY A 1 84 ? -10.789 10.556 6.340 1.00 95.12 84 GLY A O 1
ATOM 657 N N . VAL A 1 85 ? -9.391 12.010 7.321 1.00 94.88 85 VAL A N 1
ATOM 658 C CA . VAL A 1 85 ? -8.735 11.012 8.176 1.00 94.88 85 VAL A CA 1
ATOM 659 C C . VAL A 1 85 ? -9.725 10.451 9.200 1.00 94.88 85 VAL A C 1
ATOM 661 O O . VAL A 1 85 ? -10.331 11.192 9.977 1.00 94.88 85 VAL A O 1
ATOM 664 N N . GLN A 1 86 ? -9.843 9.123 9.243 1.00 94.44 86 GLN A N 1
ATOM 665 C CA . GLN A 1 86 ? -10.732 8.394 10.143 1.00 94.44 86 GLN A CA 1
ATOM 666 C C . GLN A 1 86 ? -9.961 7.358 10.976 1.00 94.44 86 GLN A C 1
ATOM 668 O O . GLN A 1 86 ? -9.007 6.752 10.486 1.00 94.44 86 G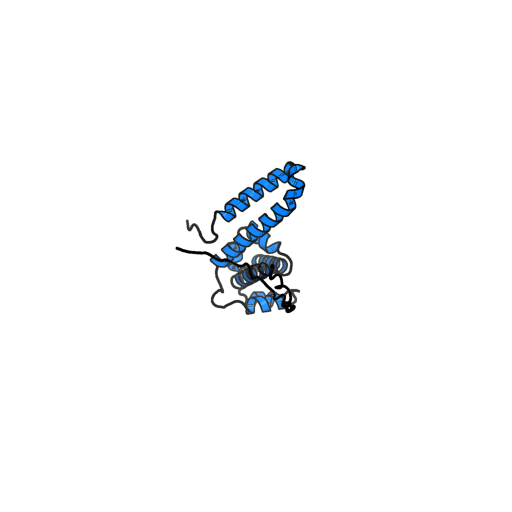LN A O 1
ATOM 673 N N . PRO A 1 87 ? -10.368 7.108 12.235 1.00 92.50 87 PRO A N 1
ATOM 674 C CA . PRO A 1 87 ? -9.806 6.016 13.021 1.00 92.50 87 PRO A CA 1
ATOM 675 C C . PRO A 1 87 ? -10.273 4.658 12.483 1.00 92.50 87 PRO A C 1
ATOM 677 O O . PRO A 1 87 ? -11.371 4.543 11.929 1.00 92.50 87 PRO A O 1
ATOM 680 N N . TRP A 1 88 ? -9.500 3.601 12.759 1.00 92.62 88 TRP A N 1
ATOM 681 C CA . TRP A 1 88 ? -9.831 2.230 12.346 1.00 92.62 88 TRP A CA 1
ATOM 682 C C . TRP A 1 88 ? -11.265 1.811 12.707 1.00 92.62 88 TRP A C 1
ATOM 684 O O . TRP A 1 88 ? -11.952 1.202 11.894 1.00 92.62 88 TRP A O 1
ATOM 694 N N . ALA A 1 89 ? -11.768 2.185 13.887 1.00 92.94 89 ALA A N 1
ATOM 695 C CA . ALA A 1 89 ? -13.135 1.854 14.292 1.00 92.94 89 ALA A CA 1
ATOM 696 C C . ALA A 1 89 ? -14.204 2.393 13.320 1.00 92.94 89 ALA A C 1
ATOM 698 O O . ALA A 1 89 ? -15.181 1.698 13.056 1.00 92.94 89 ALA A O 1
ATOM 699 N N . ALA A 1 90 ? -14.014 3.597 12.769 1.00 95.50 90 ALA A N 1
ATOM 700 C CA . ALA A 1 90 ? -14.926 4.177 11.784 1.00 95.50 90 ALA A CA 1
ATOM 701 C C . ALA A 1 90 ? -14.749 3.526 10.404 1.00 95.50 90 ALA A C 1
ATOM 703 O O . ALA A 1 90 ? -15.741 3.189 9.761 1.00 95.50 90 ALA A O 1
ATOM 704 N N . LEU A 1 91 ? -13.501 3.272 9.991 1.00 95.50 91 LEU A N 1
ATOM 705 C CA . LEU A 1 91 ? -13.200 2.560 8.745 1.00 95.50 91 LEU A CA 1
ATOM 706 C C . LEU A 1 91 ? -13.816 1.157 8.734 1.00 95.50 91 LEU A C 1
ATOM 708 O O . LEU A 1 91 ? -14.427 0.764 7.748 1.00 95.50 91 LEU A O 1
ATOM 712 N N . ARG A 1 92 ? -13.728 0.421 9.845 1.00 95.50 92 ARG A N 1
ATOM 713 C CA . ARG A 1 92 ? -14.311 -0.918 9.982 1.00 95.50 92 ARG A CA 1
ATOM 714 C C . ARG A 1 92 ? -15.830 -0.917 9.819 1.00 95.50 92 ARG A C 1
ATOM 716 O O . ARG A 1 92 ? -16.376 -1.837 9.217 1.00 95.50 92 ARG A O 1
ATOM 723 N N . GLU A 1 93 ? -16.514 0.102 10.335 1.00 96.75 93 GLU A N 1
ATOM 724 C CA . GLU A 1 93 ? -17.961 0.244 10.135 1.00 96.75 93 GLU A CA 1
ATOM 725 C C . GLU A 1 93 ? -18.307 0.683 8.703 1.00 96.75 93 GLU A C 1
ATOM 727 O O . GLU A 1 93 ? -19.292 0.208 8.144 1.00 96.75 93 GLU A O 1
ATOM 732 N N . ALA A 1 94 ? -17.479 1.514 8.064 1.00 95.00 94 ALA A N 1
ATOM 733 C CA . ALA A 1 94 ? -17.643 1.865 6.650 1.00 95.00 94 ALA A CA 1
ATOM 734 C C . ALA A 1 94 ? -17.378 0.678 5.702 1.00 95.00 94 ALA A C 1
ATOM 736 O O . ALA A 1 94 ? -17.926 0.623 4.604 1.00 95.00 94 ALA A O 1
ATOM 737 N N . LEU A 1 95 ? -16.565 -0.291 6.129 1.00 95.50 95 LEU A N 1
ATOM 738 C CA . LEU A 1 95 ? -16.189 -1.471 5.350 1.00 95.50 95 LEU A CA 1
ATOM 739 C C . LEU A 1 95 ? -17.300 -2.535 5.268 1.00 95.50 95 LEU A C 1
ATOM 741 O O . LEU A 1 95 ? -17.168 -3.506 4.522 1.00 95.50 95 LEU A O 1
ATOM 745 N N . ARG A 1 96 ? -18.390 -2.392 6.033 1.00 95.38 96 ARG A N 1
ATOM 746 C CA . ARG A 1 96 ? -19.475 -3.384 6.092 1.00 95.38 96 ARG A CA 1
ATOM 747 C C . ARG A 1 96 ? -20.045 -3.682 4.703 1.00 95.38 96 ARG A C 1
ATOM 749 O O . ARG A 1 96 ? -20.515 -2.788 4.006 1.00 95.38 96 ARG A O 1
ATOM 756 N N . GLY A 1 97 ? -20.046 -4.957 4.318 1.00 93.25 97 GLY A N 1
ATOM 757 C CA . GLY A 1 97 ? -20.525 -5.419 3.012 1.00 93.25 97 GLY A CA 1
ATOM 758 C C . GLY A 1 97 ? -19.492 -5.334 1.882 1.00 93.25 97 GLY A C 1
ATOM 759 O O . GLY A 1 97 ? -19.796 -5.742 0.760 1.00 93.25 97 GLY A O 1
ATOM 760 N N . HIS A 1 98 ? -18.272 -4.858 2.152 1.00 95.56 98 HIS A N 1
ATOM 761 C CA . HIS A 1 98 ? -17.176 -4.891 1.188 1.00 95.56 98 HIS A CA 1
ATOM 762 C C . HIS A 1 98 ? -16.693 -6.342 0.958 1.00 95.56 98 HIS A C 1
ATOM 764 O O . HIS A 1 98 ? -16.561 -7.097 1.926 1.00 95.56 98 HIS A O 1
ATOM 770 N N . PRO A 1 99 ? -16.341 -6.757 -0.278 1.00 95.75 99 PRO A N 1
ATOM 771 C CA . PRO A 1 99 ? -15.899 -8.131 -0.562 1.00 95.75 99 PRO A CA 1
ATOM 772 C C . PRO A 1 99 ? -14.707 -8.599 0.284 1.00 95.75 99 PRO A C 1
ATOM 774 O O . PRO A 1 99 ? -14.611 -9.773 0.637 1.00 95.75 99 PRO A O 1
ATOM 777 N N . ASN A 1 100 ? -13.824 -7.664 0.641 1.00 95.94 100 ASN A N 1
ATOM 778 C CA . ASN A 1 100 ? -12.622 -7.924 1.433 1.00 95.94 100 ASN A CA 1
ATOM 779 C C . ASN A 1 100 ? -12.792 -7.619 2.938 1.00 95.94 100 ASN A C 1
ATOM 781 O O . ASN A 1 100 ? -11.794 -7.630 3.655 1.00 95.94 100 ASN A O 1
ATOM 785 N N . GLU A 1 101 ? -14.015 -7.364 3.434 1.00 95.75 101 GLU A N 1
ATOM 786 C CA . GLU A 1 101 ? -14.283 -6.981 4.837 1.00 95.75 101 GLU A CA 1
ATOM 787 C C . GLU A 1 101 ? -13.641 -7.950 5.838 1.00 95.75 101 GLU A C 1
ATOM 789 O O . GLU A 1 101 ? -12.852 -7.541 6.689 1.00 95.75 101 GLU A O 1
ATOM 794 N N . ALA A 1 102 ? -13.954 -9.244 5.724 1.00 95.62 102 ALA A N 1
ATOM 795 C CA . ALA A 1 102 ? -13.506 -10.250 6.685 1.00 95.62 102 ALA A CA 1
ATOM 796 C C . ALA A 1 102 ? -11.978 -10.417 6.687 1.00 95.62 102 ALA A C 1
ATOM 798 O O . ALA A 1 102 ? -11.371 -10.558 7.749 1.00 95.62 102 ALA A O 1
ATOM 799 N N . TRP A 1 103 ? -11.357 -10.385 5.504 1.00 95.75 103 TRP A N 1
ATOM 800 C CA . TRP A 1 103 ? -9.905 -10.487 5.365 1.00 95.75 103 TRP A CA 1
ATOM 801 C C . TRP A 1 103 ? -9.204 -9.270 5.969 1.00 95.75 103 TRP A C 1
ATOM 803 O O . TRP A 1 103 ? -8.286 -9.436 6.769 1.00 95.75 103 TRP A O 1
ATOM 813 N N . LEU A 1 104 ? -9.666 -8.064 5.635 1.00 95.69 104 LEU A N 1
ATOM 814 C CA . LEU A 1 104 ? -9.055 -6.826 6.103 1.00 95.69 104 LEU A CA 1
ATOM 815 C C . LEU A 1 104 ? -9.211 -6.660 7.619 1.00 95.69 104 LEU A C 1
ATOM 817 O O . LEU A 1 104 ? -8.235 -6.338 8.291 1.00 95.69 104 LEU A O 1
ATOM 821 N N . CYS A 1 105 ? -10.392 -6.960 8.176 1.00 95.06 105 CYS A N 1
ATOM 822 C CA . CYS A 1 105 ? -10.591 -6.950 9.627 1.00 95.06 105 CYS A CA 1
ATOM 823 C C . CYS A 1 105 ? -9.616 -7.902 10.328 1.00 95.06 105 CYS A C 1
ATOM 825 O O . CYS A 1 105 ? -8.903 -7.489 11.239 1.00 95.06 105 CYS A O 1
ATOM 827 N N . ALA A 1 106 ? -9.533 -9.154 9.865 1.00 93.81 106 ALA A N 1
ATOM 828 C CA . ALA A 1 106 ? -8.629 -10.138 10.448 1.00 93.81 106 ALA A CA 1
ATOM 829 C C . ALA A 1 106 ? -7.159 -9.714 10.329 1.00 93.81 106 ALA A C 1
ATOM 831 O O . ALA A 1 106 ? -6.375 -9.982 11.237 1.00 93.81 106 ALA A O 1
ATOM 832 N N . LEU A 1 107 ? -6.779 -9.074 9.221 1.00 93.06 107 LEU A N 1
ATOM 833 C CA . LEU A 1 107 ? -5.417 -8.615 8.983 1.00 93.06 107 LEU A CA 1
ATOM 834 C C . LEU A 1 107 ? -5.021 -7.468 9.923 1.00 93.06 107 LEU A C 1
ATOM 836 O O . LEU A 1 107 ? -3.938 -7.519 10.507 1.00 93.06 107 LEU A O 1
ATOM 840 N N . VAL A 1 108 ? -5.877 -6.454 10.073 1.00 91.44 108 VAL A N 1
ATOM 841 C CA . VAL A 1 108 ? -5.606 -5.289 10.933 1.00 91.44 108 VAL A CA 1
ATOM 842 C C . VAL A 1 108 ? -5.636 -5.683 12.411 1.00 91.44 108 VAL A C 1
ATOM 844 O O . VAL A 1 108 ? -4.767 -5.266 13.167 1.00 91.44 108 VAL A O 1
ATOM 847 N N . GLU A 1 109 ? -6.556 -6.557 12.827 1.00 88.75 109 GLU A N 1
ATOM 848 C CA . GLU A 1 109 ? -6.643 -7.038 14.219 1.00 88.75 109 GLU A CA 1
ATOM 849 C C . GLU A 1 109 ? -5.456 -7.929 14.638 1.00 88.75 109 GLU A C 1
ATOM 851 O O . GLU A 1 109 ? -5.194 -8.092 15.828 1.00 88.75 109 GLU A O 1
ATOM 856 N N . GLN A 1 110 ? -4.715 -8.495 13.679 1.00 87.38 110 GLN A N 1
ATOM 857 C CA . GLN A 1 110 ? -3.476 -9.245 13.930 1.00 87.38 110 GLN A CA 1
ATOM 858 C C . GLN A 1 110 ? -2.229 -8.350 14.022 1.00 87.38 110 GLN A C 1
ATOM 860 O O . GLN A 1 110 ? -1.136 -8.863 14.281 1.00 87.38 110 GLN A O 1
ATOM 865 N N . ALA A 1 111 ? -2.353 -7.042 13.778 1.00 83.00 111 ALA A N 1
ATOM 866 C CA . ALA A 1 111 ? -1.219 -6.131 13.820 1.00 83.00 111 ALA A CA 1
ATOM 867 C C . ALA A 1 111 ? -0.670 -5.999 15.258 1.00 83.00 111 ALA A C 1
ATOM 869 O O . ALA A 1 111 ? -1.447 -5.850 16.203 1.00 83.00 111 ALA A O 1
ATOM 870 N N . PRO A 1 112 ? 0.661 -6.030 15.456 1.00 73.94 112 PRO A N 1
ATOM 871 C CA . PRO A 1 112 ? 1.254 -5.766 16.763 1.00 73.94 112 PRO A CA 1
ATOM 872 C C . PRO A 1 112 ? 0.962 -4.329 17.220 1.00 73.94 112 PRO A C 1
ATOM 874 O O . PRO A 1 112 ? 1.293 -3.380 16.509 1.00 73.94 112 PRO A O 1
ATOM 877 N N . THR A 1 113 ? 0.416 -4.170 18.428 1.00 68.12 113 THR A N 1
ATOM 878 C CA . THR A 1 113 ? 0.080 -2.871 19.046 1.00 68.12 113 THR A CA 1
ATOM 879 C C . THR A 1 113 ? 1.289 -1.941 19.192 1.00 68.12 113 THR A C 1
ATOM 881 O O . THR A 1 113 ? 1.165 -0.728 19.093 1.00 68.12 113 THR A O 1
ATOM 884 N N . GLU A 1 114 ? 2.488 -2.494 19.383 1.00 62.00 114 GLU A N 1
ATOM 885 C CA . GLU A 1 114 ? 3.737 -1.725 19.513 1.00 62.00 114 GLU A CA 1
ATOM 886 C C . GLU A 1 114 ? 4.197 -1.051 18.211 1.00 62.00 114 GLU A C 1
ATOM 888 O O . GLU A 1 114 ? 5.110 -0.230 18.236 1.00 62.00 114 GLU A O 1
ATOM 893 N N . LEU A 1 115 ? 3.569 -1.379 17.078 1.00 58.72 115 LEU A N 1
ATOM 894 C CA . LEU A 1 115 ? 3.946 -0.886 15.757 1.00 58.72 115 LEU A CA 1
ATOM 895 C C . LEU A 1 115 ? 2.781 -0.187 15.034 1.00 58.72 115 LEU A C 1
ATOM 897 O O . LEU A 1 115 ? 2.744 -0.178 13.800 1.00 58.72 115 LEU A O 1
ATOM 901 N N . GLU A 1 116 ? 1.817 0.363 15.782 1.00 59.62 116 GLU A N 1
ATOM 902 C CA . GLU A 1 116 ? 0.614 1.030 15.249 1.00 59.62 116 GLU A CA 1
ATOM 903 C C . GLU A 1 116 ? 0.920 2.270 14.388 1.00 59.62 116 GLU A C 1
ATOM 905 O O . GLU A 1 116 ? 0.055 2.721 13.634 1.00 59.62 116 GLU A O 1
ATOM 910 N N . HIS A 1 117 ? 2.152 2.788 14.433 1.00 66.44 117 HIS A N 1
ATOM 911 C CA . HIS A 1 117 ? 2.587 3.919 13.619 1.00 66.44 117 HIS A CA 1
ATOM 912 C C . HIS A 1 117 ? 4.108 3.912 13.387 1.00 66.44 117 HIS A C 1
ATOM 914 O O . HIS A 1 117 ? 4.844 4.712 13.964 1.00 66.44 117 HIS A O 1
ATOM 920 N N . ASP A 1 118 ? 4.595 2.990 12.551 1.00 81.69 118 ASP A N 1
ATOM 921 C CA . ASP A 1 118 ? 5.995 2.979 12.108 1.00 81.69 118 ASP A CA 1
ATOM 922 C C . ASP A 1 118 ? 6.120 3.506 10.669 1.00 81.69 118 ASP A C 1
ATOM 924 O O . ASP A 1 118 ? 6.059 2.770 9.679 1.00 81.69 118 ASP A O 1
ATOM 928 N N . GLN A 1 119 ? 6.289 4.825 10.559 1.00 82.44 119 GLN A N 1
ATOM 929 C CA . GLN A 1 119 ? 6.499 5.510 9.282 1.00 82.44 119 GLN A CA 1
ATOM 930 C C . GLN A 1 119 ? 7.802 5.052 8.598 1.00 82.44 119 GLN A C 1
ATOM 932 O O . GLN A 1 119 ? 7.856 4.931 7.373 1.00 82.44 119 GLN A O 1
ATOM 937 N N . GLY A 1 120 ? 8.851 4.748 9.371 1.00 84.69 120 GLY A N 1
ATOM 938 C CA . GLY A 1 120 ? 10.129 4.269 8.840 1.00 84.69 120 GLY A CA 1
ATOM 939 C C . GLY A 1 120 ? 10.012 2.874 8.223 1.00 84.69 120 GLY A C 1
ATOM 940 O O . GLY A 1 120 ? 10.5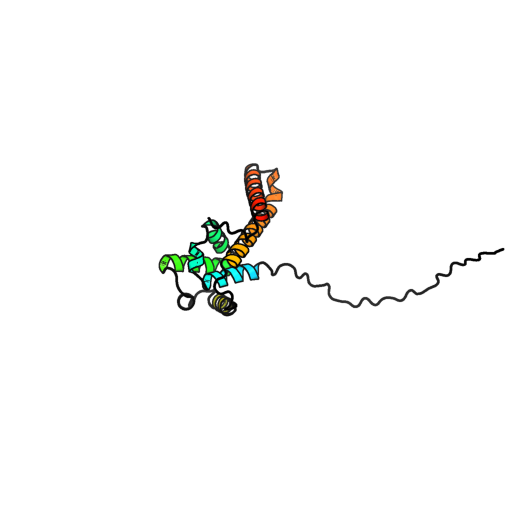93 2.604 7.164 1.00 84.69 120 GLY A O 1
ATOM 941 N N . GLU A 1 121 ? 9.216 2.002 8.840 1.00 87.38 121 GLU A N 1
ATOM 942 C CA . GLU A 1 121 ? 8.856 0.698 8.293 1.00 87.38 121 GLU A CA 1
ATOM 943 C C . GLU A 1 121 ? 8.034 0.847 7.007 1.00 87.38 121 GLU A C 1
ATOM 945 O O . GLU A 1 121 ? 8.378 0.212 6.007 1.00 87.38 121 GLU A O 1
ATOM 950 N N . LEU A 1 122 ? 7.017 1.720 6.982 1.00 89.75 122 LEU A N 1
ATOM 951 C CA . LEU A 1 122 ? 6.215 1.976 5.778 1.00 89.75 122 LEU A CA 1
ATOM 952 C C . LEU A 1 122 ? 7.090 2.448 4.608 1.00 89.75 122 LEU A C 1
ATOM 954 O O . LEU A 1 122 ? 7.009 1.895 3.509 1.00 89.75 122 LEU A O 1
ATOM 958 N N . ILE A 1 123 ? 7.982 3.413 4.848 1.00 89.44 123 ILE A N 1
ATOM 959 C CA . ILE A 1 123 ? 8.931 3.911 3.842 1.00 89.44 123 ILE A CA 1
ATOM 960 C C . ILE A 1 123 ? 9.844 2.780 3.353 1.00 89.44 123 ILE A C 1
ATOM 962 O O . ILE A 1 123 ? 10.060 2.626 2.147 1.00 89.44 123 ILE A O 1
ATOM 966 N N . SER A 1 124 ? 10.349 1.950 4.267 1.00 89.62 124 SER A N 1
ATOM 967 C CA . SER A 1 124 ? 11.206 0.809 3.924 1.00 89.62 124 SER A CA 1
ATOM 968 C C . SER A 1 124 ? 10.477 -0.250 3.099 1.00 89.62 124 SER A C 1
ATOM 970 O O . SER A 1 124 ? 11.042 -0.793 2.145 1.00 89.62 124 SER A O 1
ATOM 972 N N . ILE A 1 125 ? 9.211 -0.518 3.420 1.00 91.50 125 ILE A N 1
ATOM 973 C CA . ILE A 1 125 ? 8.346 -1.422 2.662 1.00 91.50 125 ILE A CA 1
ATOM 974 C C . ILE A 1 125 ? 8.121 -0.882 1.249 1.00 91.50 125 ILE A C 1
ATOM 976 O O . ILE A 1 125 ? 8.374 -1.606 0.284 1.00 91.50 125 ILE A O 1
ATOM 980 N N . LEU A 1 126 ? 7.709 0.382 1.117 1.00 91.62 126 LEU A N 1
ATOM 981 C CA . LEU A 1 126 ? 7.447 1.017 -0.177 1.00 91.62 126 LEU A CA 1
ATOM 982 C C . LEU A 1 126 ? 8.692 1.038 -1.062 1.00 91.62 126 LEU A C 1
ATOM 984 O O . LEU A 1 126 ? 8.615 0.719 -2.247 1.00 91.62 126 LEU A O 1
ATOM 988 N N . HIS A 1 127 ? 9.850 1.336 -0.478 1.00 90.38 127 HIS A N 1
ATOM 989 C CA . HIS A 1 127 ? 11.120 1.325 -1.189 1.00 90.38 127 HIS A CA 1
ATOM 990 C C . HIS A 1 127 ? 11.470 -0.068 -1.741 1.00 90.38 127 HIS A C 1
ATOM 992 O O . HIS A 1 127 ? 11.852 -0.213 -2.906 1.00 90.38 127 HIS A O 1
ATOM 998 N N . GLU A 1 128 ? 11.308 -1.123 -0.936 1.00 91.06 128 GLU A N 1
ATOM 999 C CA . GLU A 1 128 ? 11.538 -2.494 -1.404 1.00 91.06 128 GLU A CA 1
ATOM 1000 C C . GLU A 1 128 ? 10.483 -2.953 -2.425 1.00 91.06 128 GLU A C 1
ATOM 1002 O O . GLU A 1 128 ? 10.812 -3.727 -3.329 1.00 91.06 128 GLU A O 1
ATOM 1007 N N . MET A 1 129 ? 9.244 -2.462 -2.333 1.00 91.69 129 MET A N 1
ATOM 1008 C CA . MET A 1 129 ? 8.190 -2.732 -3.315 1.00 91.69 129 MET A CA 1
ATOM 1009 C C . MET A 1 129 ? 8.473 -2.065 -4.664 1.00 91.69 129 MET A C 1
ATOM 1011 O O . MET A 1 129 ? 8.421 -2.752 -5.684 1.00 91.69 129 MET A O 1
ATOM 1015 N N . GLU A 1 130 ? 8.857 -0.785 -4.683 1.00 91.06 130 GLU A N 1
ATOM 1016 C CA . GLU A 1 130 ? 9.240 -0.065 -5.908 1.00 91.06 130 GLU A CA 1
ATOM 1017 C C . GLU A 1 130 ? 10.416 -0.775 -6.595 1.00 91.06 130 GLU A C 1
ATOM 1019 O O . GLU A 1 130 ? 10.390 -1.082 -7.788 1.00 91.06 130 GLU A O 1
ATOM 1024 N N . LYS A 1 131 ? 11.433 -1.149 -5.815 1.00 90.12 131 LYS A N 1
ATOM 1025 C CA . LYS A 1 131 ? 12.583 -1.916 -6.299 1.00 90.12 131 LYS A CA 1
ATOM 1026 C C . LYS A 1 131 ? 12.176 -3.269 -6.892 1.00 90.12 131 LYS A C 1
ATOM 1028 O O . LYS A 1 131 ? 12.724 -3.669 -7.923 1.00 90.12 131 LYS A O 1
ATOM 1033 N N . ALA A 1 132 ? 11.249 -3.990 -6.260 1.00 90.00 132 ALA A N 1
ATOM 1034 C CA . ALA A 1 132 ? 10.748 -5.264 -6.771 1.00 90.00 132 ALA A CA 1
ATOM 1035 C C . ALA A 1 132 ? 9.951 -5.087 -8.074 1.00 90.00 132 ALA A C 1
ATOM 1037 O O . ALA A 1 132 ? 10.169 -5.855 -9.014 1.00 90.00 132 ALA A O 1
ATOM 1038 N N . GLN A 1 133 ? 9.098 -4.060 -8.158 1.00 89.00 133 GLN A N 1
ATOM 1039 C CA . GLN A 1 133 ? 8.311 -3.739 -9.352 1.00 89.00 133 GLN A CA 1
ATOM 1040 C C . GLN A 1 133 ? 9.223 -3.390 -10.533 1.00 89.00 133 GLN A C 1
ATOM 1042 O O . GLN A 1 133 ? 9.116 -4.002 -11.596 1.00 89.00 133 GLN A O 1
ATOM 1047 N N . ILE A 1 134 ? 10.189 -2.489 -10.332 1.00 90.69 134 ILE A N 1
ATOM 1048 C CA . ILE A 1 134 ? 11.144 -2.106 -11.379 1.00 90.69 134 ILE A CA 1
ATOM 1049 C C . ILE A 1 134 ? 11.978 -3.315 -11.818 1.00 90.69 134 ILE A C 1
ATOM 1051 O O . ILE A 1 134 ? 12.197 -3.522 -13.009 1.00 90.69 134 ILE A O 1
ATOM 1055 N N . SER A 1 135 ? 12.418 -4.162 -10.881 1.00 91.12 135 SER A N 1
ATOM 1056 C CA . SER A 1 135 ? 13.156 -5.384 -11.225 1.00 91.12 135 SER A CA 1
ATOM 1057 C C . SER A 1 135 ? 12.330 -6.351 -12.080 1.00 91.12 135 SER A C 1
ATOM 1059 O O . SER A 1 135 ? 12.897 -7.010 -12.957 1.00 91.12 135 SER A O 1
ATOM 1061 N N . ALA A 1 136 ? 11.025 -6.470 -11.822 1.00 89.25 136 ALA A N 1
ATOM 1062 C CA . ALA A 1 136 ? 10.124 -7.298 -12.617 1.00 89.25 136 ALA A CA 1
ATOM 1063 C C . ALA A 1 136 ? 9.948 -6.714 -14.027 1.00 89.25 136 ALA A C 1
ATOM 1065 O O . ALA A 1 136 ? 10.207 -7.417 -15.002 1.00 89.25 136 ALA A O 1
ATOM 1066 N N . GLN A 1 137 ? 9.663 -5.412 -14.133 1.00 89.75 137 GLN A N 1
ATOM 1067 C CA . GLN A 1 137 ? 9.530 -4.708 -15.414 1.00 89.75 137 GLN A CA 1
ATOM 1068 C C . GLN A 1 137 ? 10.796 -4.817 -16.276 1.00 89.75 137 GLN A C 1
ATOM 1070 O O . GLN A 1 137 ? 10.715 -5.114 -17.465 1.00 89.75 137 GLN A O 1
ATOM 1075 N N . LEU A 1 138 ? 11.986 -4.647 -15.686 1.00 92.12 138 LEU A N 1
ATOM 1076 C CA . LEU A 1 138 ? 13.255 -4.829 -16.401 1.00 92.12 138 LEU A CA 1
ATOM 1077 C C . LEU A 1 138 ? 13.416 -6.260 -16.930 1.00 92.12 138 LEU A C 1
ATOM 1079 O O . LEU A 1 138 ? 13.890 -6.456 -18.048 1.00 92.12 138 LEU A O 1
ATOM 1083 N N . SER A 1 139 ? 13.011 -7.259 -16.143 1.00 91.06 139 SER A N 1
ATOM 1084 C CA . SER A 1 139 ? 13.100 -8.669 -16.540 1.00 91.06 139 SER A CA 1
ATOM 1085 C C . SER A 1 139 ? 12.149 -8.997 -17.694 1.00 91.06 139 SER A C 1
ATOM 1087 O O . SER A 1 139 ? 12.524 -9.742 -18.596 1.00 91.06 139 SER A O 1
ATOM 1089 N N . GLU A 1 140 ? 10.949 -8.415 -17.692 1.00 90.50 140 GLU A N 1
ATOM 1090 C CA . GLU A 1 140 ? 9.955 -8.555 -18.763 1.00 90.50 140 GLU A CA 1
ATOM 1091 C C . GLU A 1 140 ? 10.373 -7.832 -20.051 1.00 90.50 140 GLU A C 1
ATOM 1093 O O . GLU A 1 140 ? 10.130 -8.325 -21.150 1.00 90.50 140 GLU A O 1
ATOM 1098 N N . MET A 1 141 ? 11.041 -6.683 -19.930 1.00 89.50 141 MET A N 1
ATOM 1099 C CA . MET A 1 141 ? 11.513 -5.877 -21.061 1.00 89.50 141 MET A CA 1
ATOM 1100 C C . MET A 1 141 ? 12.769 -6.438 -21.742 1.00 89.50 141 MET A C 1
ATOM 1102 O O . MET A 1 141 ? 12.965 -6.231 -22.943 1.00 89.50 141 MET A O 1
ATOM 1106 N N . ALA A 1 142 ? 13.626 -7.143 -20.998 1.00 89.44 142 ALA A N 1
ATOM 1107 C CA . ALA A 1 142 ? 14.933 -7.607 -21.469 1.00 89.44 142 ALA A CA 1
ATOM 1108 C C . ALA A 1 142 ? 14.921 -8.375 -22.814 1.00 89.44 142 ALA A C 1
ATOM 1110 O O . ALA A 1 142 ? 15.818 -8.125 -23.623 1.00 89.44 142 ALA A O 1
ATOM 1111 N N . PRO A 1 143 ? 13.943 -9.255 -23.124 1.00 90.06 143 PRO A N 1
ATOM 1112 C CA . PRO A 1 143 ? 13.919 -9.990 -24.393 1.00 90.06 143 PRO A CA 1
ATOM 1113 C C . PRO A 1 143 ? 13.668 -9.118 -25.633 1.00 90.06 143 PRO A C 1
ATOM 1115 O O . PRO A 1 143 ? 14.013 -9.527 -26.739 1.00 90.06 143 PRO A O 1
ATOM 1118 N N . HIS A 1 144 ? 13.063 -7.939 -25.467 1.00 86.81 144 HIS A N 1
ATOM 1119 C CA . HIS A 1 144 ? 12.560 -7.109 -26.571 1.00 86.81 144 HIS A CA 1
ATOM 1120 C C . HIS A 1 144 ? 13.363 -5.816 -26.786 1.00 86.81 144 HIS A C 1
ATOM 1122 O O . HIS A 1 144 ? 13.173 -5.112 -27.779 1.00 86.81 144 HIS A O 1
ATOM 1128 N N . VAL A 1 145 ? 14.292 -5.513 -25.876 1.00 88.19 145 VAL A N 1
ATOM 1129 C CA . VAL A 1 145 ? 15.025 -4.240 -25.825 1.00 88.19 145 VAL A CA 1
ATOM 1130 C C . VAL A 1 145 ? 15.984 -4.020 -26.999 1.00 88.19 145 VAL A C 1
ATOM 1132 O O . VAL A 1 145 ? 16.302 -2.884 -27.334 1.00 88.19 145 VAL A O 1
ATOM 1135 N N . SER A 1 146 ? 16.446 -5.093 -27.644 1.00 81.00 146 SER A N 1
ATOM 1136 C CA . SER A 1 146 ? 17.369 -5.024 -28.784 1.00 81.00 146 SER A CA 1
ATOM 1137 C C . SER A 1 146 ? 16.683 -4.654 -30.100 1.00 81.00 146 SER A C 1
ATOM 1139 O O . SER A 1 146 ? 17.352 -4.216 -31.033 1.00 81.00 146 SER A O 1
ATOM 1141 N N . THR A 1 147 ? 15.364 -4.835 -30.185 1.00 87.38 147 THR A N 1
ATOM 1142 C CA . THR A 1 147 ? 14.576 -4.648 -31.412 1.00 87.38 147 THR A CA 1
ATOM 1143 C C . THR A 1 147 ? 13.723 -3.382 -31.415 1.00 87.38 147 THR A C 1
ATOM 1145 O O . THR A 1 147 ? 13.219 -3.006 -32.469 1.00 87.38 147 THR A O 1
ATOM 1148 N N . ASP A 1 148 ? 13.568 -2.715 -30.268 1.00 89.00 148 ASP A N 1
ATOM 1149 C CA . ASP A 1 148 ? 12.726 -1.525 -30.118 1.00 89.00 148 ASP A CA 1
ATOM 1150 C C . ASP A 1 148 ? 13.494 -0.381 -29.415 1.00 89.00 148 ASP A C 1
ATOM 1152 O O . ASP A 1 148 ? 13.743 -0.450 -28.206 1.00 89.00 148 ASP A O 1
ATOM 1156 N N . PRO A 1 149 ? 13.847 0.699 -30.145 1.00 85.88 149 PRO A N 1
ATOM 1157 C CA . PRO A 1 149 ? 14.522 1.869 -29.583 1.00 85.88 149 PRO A CA 1
ATOM 1158 C C . PRO A 1 149 ? 13.736 2.578 -28.469 1.00 85.88 149 PRO A C 1
ATOM 1160 O O . PRO A 1 149 ? 14.337 3.123 -27.545 1.00 85.88 149 PRO A O 1
ATOM 1163 N N . VAL A 1 150 ? 12.400 2.571 -28.521 1.00 89.12 150 VAL A N 1
ATOM 1164 C CA . VAL A 1 150 ? 11.552 3.196 -27.490 1.00 89.12 150 VAL A CA 1
ATOM 1165 C C . VAL A 1 150 ? 11.571 2.354 -26.214 1.00 89.12 150 VAL A C 1
ATOM 1167 O O . VAL A 1 150 ? 11.648 2.893 -25.106 1.00 89.12 150 VAL A O 1
ATOM 1170 N N . LEU A 1 151 ? 11.551 1.028 -26.359 1.00 89.06 151 LEU A N 1
ATOM 1171 C CA . LEU A 1 151 ? 11.666 0.089 -25.242 1.00 89.06 151 LEU A CA 1
ATOM 1172 C C . LEU A 1 151 ? 13.049 0.182 -24.582 1.00 89.06 151 LEU A C 1
ATOM 1174 O O . LEU A 1 151 ? 13.141 0.146 -23.356 1.00 89.06 151 LEU A O 1
ATOM 1178 N N . TYR A 1 152 ? 14.106 0.400 -25.370 1.00 88.88 152 TYR A N 1
ATOM 1179 C CA . TYR A 1 152 ? 15.459 0.641 -24.862 1.00 88.88 152 TYR A CA 1
ATOM 1180 C C . TYR A 1 152 ? 15.565 1.884 -23.972 1.00 88.88 152 TYR A C 1
ATOM 1182 O O . TYR A 1 152 ? 16.100 1.795 -22.864 1.00 88.88 152 TYR A O 1
ATOM 1190 N N . GLU A 1 153 ? 15.012 3.025 -24.390 1.00 91.62 153 GLU A N 1
ATOM 1191 C CA . GLU A 1 153 ? 15.044 4.241 -23.562 1.00 91.62 153 GLU A CA 1
ATOM 1192 C C . GLU A 1 153 ? 14.257 4.070 -22.250 1.00 91.62 153 GLU A C 1
ATOM 1194 O O . GLU A 1 153 ? 14.705 4.506 -21.181 1.00 91.62 153 GLU A O 1
ATOM 1199 N N . ARG A 1 154 ? 13.124 3.353 -22.289 1.00 90.19 154 ARG A N 1
ATOM 1200 C CA . ARG A 1 154 ? 12.370 2.989 -21.077 1.00 90.19 154 ARG A CA 1
ATOM 1201 C C . ARG A 1 154 ? 13.180 2.073 -20.157 1.00 90.19 154 ARG A C 1
ATOM 1203 O O . ARG A 1 154 ? 13.293 2.354 -18.965 1.00 90.19 154 ARG A O 1
ATOM 1210 N N . PHE A 1 155 ? 13.799 1.030 -20.706 1.00 90.88 155 PHE A N 1
ATOM 1211 C CA . PHE A 1 155 ? 14.642 0.094 -19.961 1.00 90.88 155 PHE A CA 1
ATOM 1212 C C . PHE A 1 155 ? 15.829 0.797 -19.288 1.00 90.88 155 PHE A C 1
ATOM 1214 O O . PHE A 1 155 ? 16.128 0.547 -18.117 1.00 90.88 155 PHE A O 1
ATOM 1221 N N . LYS A 1 156 ? 16.490 1.717 -19.998 1.00 91.81 156 LYS A N 1
ATOM 1222 C CA . LYS A 1 156 ? 17.599 2.520 -19.469 1.00 91.81 156 LYS A CA 1
ATOM 1223 C C . LYS A 1 156 ? 17.144 3.420 -18.319 1.00 91.81 156 LYS A C 1
ATOM 1225 O O . LYS A 1 156 ? 17.816 3.472 -17.288 1.00 91.81 156 LYS A O 1
ATOM 1230 N N . THR A 1 157 ? 15.994 4.079 -18.469 1.00 93.00 157 THR A N 1
ATOM 1231 C CA . THR A 1 157 ? 15.401 4.936 -17.428 1.00 93.00 157 THR A CA 1
ATOM 1232 C C . THR A 1 157 ? 15.080 4.134 -16.163 1.00 93.00 157 THR A C 1
ATOM 1234 O O . THR A 1 157 ? 15.501 4.508 -15.067 1.00 93.00 157 THR A O 1
ATOM 1237 N N . LEU A 1 158 ? 14.416 2.983 -16.310 1.00 90.62 158 LEU A N 1
ATOM 1238 C CA . LEU A 1 158 ? 14.091 2.085 -15.197 1.00 90.62 158 LEU A CA 1
ATOM 1239 C C . LEU A 1 158 ? 15.347 1.511 -14.524 1.00 90.62 158 LEU A C 1
ATOM 1241 O O . LEU A 1 158 ? 15.428 1.455 -13.298 1.00 90.62 158 LEU A O 1
ATOM 1245 N N . SER A 1 159 ? 16.368 1.150 -15.304 1.00 90.00 159 SER A N 1
ATOM 1246 C CA . SER A 1 159 ? 17.644 0.650 -14.777 1.00 90.00 159 SER A CA 1
ATOM 1247 C C . SER A 1 159 ? 18.374 1.704 -13.941 1.00 90.00 159 SER A C 1
ATOM 1249 O O . SER A 1 159 ? 18.914 1.386 -12.880 1.00 90.00 159 SER A O 1
ATOM 1251 N N . ALA A 1 160 ? 18.361 2.966 -14.382 1.00 92.38 160 ALA A N 1
ATOM 1252 C CA . ALA A 1 160 ? 18.936 4.076 -13.628 1.00 92.38 160 ALA A CA 1
ATOM 1253 C C . ALA A 1 160 ? 18.196 4.297 -12.298 1.00 92.38 160 ALA A C 1
ATOM 1255 O O . ALA A 1 160 ? 18.840 4.428 -11.256 1.00 92.38 160 ALA A O 1
ATOM 1256 N N . ARG A 1 161 ? 16.856 4.258 -12.310 1.00 90.69 161 ARG A N 1
ATOM 1257 C CA . ARG A 1 161 ? 16.039 4.353 -11.090 1.00 90.69 161 ARG A CA 1
ATOM 1258 C C . ARG A 1 161 ? 16.332 3.206 -10.121 1.00 90.69 161 ARG A C 1
ATOM 1260 O O . ARG A 1 161 ? 16.552 3.441 -8.938 1.00 90.69 161 ARG A O 1
ATOM 1267 N N . TYR A 1 162 ? 16.426 1.976 -10.619 1.00 90.44 162 TYR A N 1
ATOM 1268 C CA . TYR A 1 162 ? 16.776 0.809 -9.808 1.00 90.44 162 TYR A CA 1
ATOM 1269 C C . TYR A 1 162 ? 18.164 0.927 -9.156 1.00 90.44 162 TYR A C 1
ATOM 1271 O O . TYR A 1 162 ? 18.347 0.537 -8.002 1.00 90.44 162 TYR A O 1
ATOM 1279 N N . ALA A 1 163 ? 19.146 1.489 -9.869 1.00 89.25 163 ALA A N 1
ATOM 1280 C CA . ALA A 1 163 ? 20.472 1.759 -9.315 1.00 89.25 163 ALA A CA 1
ATOM 1281 C C . ALA A 1 163 ? 20.439 2.832 -8.209 1.00 89.25 163 ALA A C 1
ATOM 1283 O O . ALA A 1 163 ? 21.135 2.684 -7.202 1.00 89.25 163 ALA A O 1
ATOM 1284 N N . GLN A 1 164 ? 19.606 3.869 -8.359 1.00 87.88 164 GLN A N 1
ATOM 1285 C CA . GLN A 1 164 ? 19.386 4.885 -7.321 1.00 87.88 164 GLN A CA 1
ATOM 1286 C C . GLN A 1 164 ? 18.767 4.268 -6.061 1.00 87.88 164 GLN A C 1
ATOM 1288 O O . GLN A 1 164 ? 19.326 4.429 -4.981 1.00 87.88 164 GLN A O 1
ATOM 1293 N N . LEU A 1 165 ? 17.696 3.479 -6.203 1.00 86.44 165 LEU A N 1
ATOM 1294 C CA . LEU A 1 165 ? 17.055 2.780 -5.079 1.00 86.44 165 LEU A CA 1
ATOM 1295 C C . LEU A 1 165 ? 18.023 1.813 -4.378 1.00 86.44 165 LEU A C 1
ATOM 1297 O O . LEU A 1 165 ? 18.032 1.690 -3.164 1.00 86.44 165 LEU A O 1
ATOM 1301 N N . LYS A 1 166 ? 18.914 1.140 -5.112 1.00 83.81 166 LYS A N 1
ATOM 1302 C CA . LYS A 1 166 ? 19.950 0.299 -4.485 1.00 83.81 166 LYS A CA 1
ATOM 1303 C C . LYS A 1 166 ? 20.991 1.081 -3.685 1.00 83.81 166 LYS A C 1
ATOM 1305 O O . LYS A 1 166 ? 21.596 0.509 -2.783 1.00 83.81 166 LYS A O 1
ATOM 1310 N N . SER A 1 167 ? 21.239 2.333 -4.059 1.00 79.25 167 SER A N 1
ATOM 1311 C CA . SER A 1 167 ? 22.285 3.169 -3.464 1.00 79.25 167 SER A CA 1
ATOM 1312 C C . SER A 1 167 ? 21.770 3.991 -2.283 1.00 79.25 167 SER A C 1
ATOM 1314 O O . SER A 1 167 ? 22.553 4.325 -1.398 1.00 79.25 167 SER A O 1
ATOM 1316 N N . THR A 1 168 ? 20.469 4.286 -2.248 1.00 74.69 168 THR A N 1
ATOM 1317 C CA . THR A 1 168 ? 19.808 4.978 -1.140 1.00 74.69 168 THR A CA 1
ATOM 1318 C C . THR A 1 168 ? 19.253 3.948 -0.154 1.00 74.69 168 THR A C 1
ATOM 1320 O O . THR A 1 168 ? 18.240 3.314 -0.441 1.00 74.69 168 THR A O 1
ATOM 1323 N N . PRO A 1 169 ? 19.880 3.727 1.013 1.00 62.22 169 PRO A N 1
ATOM 1324 C CA . PRO A 1 169 ? 19.272 2.883 2.034 1.00 62.22 169 PRO A CA 1
ATOM 1325 C C . PRO A 1 169 ? 17.972 3.530 2.529 1.00 62.22 169 PRO A C 1
ATOM 1327 O O . PRO A 1 169 ? 17.951 4.725 2.828 1.00 62.22 169 PRO A O 1
ATOM 1330 N N . SER A 1 170 ? 16.908 2.730 2.669 1.00 60.78 170 SER A N 1
ATOM 1331 C CA . SER A 1 170 ? 15.561 3.168 3.085 1.00 60.78 170 SER A CA 1
ATOM 1332 C C . SER A 1 170 ? 15.493 3.936 4.413 1.00 60.78 170 SER A C 1
ATOM 1334 O O . SER A 1 170 ? 14.457 4.508 4.723 1.00 60.78 170 SER A O 1
ATOM 1336 N N . GLY A 1 171 ? 16.580 3.956 5.192 1.00 51.06 171 GLY A N 1
ATOM 1337 C CA . GLY A 1 171 ? 16.675 4.627 6.488 1.00 51.06 171 GLY A CA 1
ATOM 1338 C C . GLY A 1 171 ? 17.394 5.982 6.500 1.00 51.06 171 GLY A C 1
ATOM 1339 O O . GLY A 1 171 ? 17.522 6.556 7.576 1.00 51.06 171 GLY A O 1
ATOM 1340 N N . ILE A 1 172 ? 17.882 6.518 5.370 1.00 47.97 172 ILE A N 1
ATOM 1341 C CA . ILE A 1 172 ? 18.420 7.895 5.347 1.00 47.97 172 ILE A CA 1
ATOM 1342 C C . ILE A 1 172 ? 17.278 8.852 5.007 1.00 47.97 172 ILE A C 1
ATOM 1344 O O . ILE A 1 172 ? 17.132 9.329 3.880 1.00 47.97 172 ILE A O 1
ATOM 1348 N N . ILE A 1 173 ? 16.451 9.117 6.015 1.00 46.62 173 ILE A N 1
ATOM 1349 C CA . ILE A 1 173 ? 15.554 10.268 6.022 1.00 46.62 173 ILE A CA 1
ATOM 1350 C C . ILE A 1 173 ? 16.465 11.498 6.101 1.00 46.62 173 ILE A C 1
ATOM 1352 O O . ILE A 1 173 ? 17.051 11.786 7.145 1.00 46.62 173 ILE A O 1
ATOM 1356 N N . HIS A 1 174 ? 16.651 12.198 4.982 1.00 41.16 174 HIS A N 1
ATOM 1357 C CA . HIS A 1 174 ? 17.218 13.540 5.022 1.00 41.16 174 HIS A CA 1
ATOM 1358 C C . HIS A 1 174 ? 16.157 14.440 5.650 1.00 41.16 174 HIS A C 1
ATOM 1360 O O . HIS A 1 174 ? 15.219 14.867 4.986 1.00 41.16 174 HIS A O 1
ATOM 1366 N N . ASN A 1 175 ? 16.285 14.670 6.952 1.00 34.78 175 ASN A N 1
ATOM 1367 C CA . ASN A 1 175 ? 15.561 15.722 7.637 1.00 34.78 175 ASN A CA 1
ATOM 1368 C C . ASN A 1 175 ? 16.200 17.057 7.227 1.00 34.78 175 ASN A C 1
ATOM 1370 O O . ASN A 1 175 ? 17.264 17.409 7.742 1.00 34.78 175 ASN A O 1
ATOM 1374 N N . THR A 1 176 ? 15.587 17.765 6.282 1.00 34.97 176 THR A N 1
ATOM 1375 C CA . THR A 1 176 ? 15.881 19.179 6.002 1.00 34.97 176 THR A CA 1
ATOM 1376 C C . THR A 1 176 ? 14.628 19.999 6.181 1.00 34.97 176 THR A C 1
ATOM 1378 O O . THR A 1 176 ? 13.626 19.620 5.538 1.00 34.97 176 THR A O 1
#

Radius of gyration: 27.0 Å; Cα contacts (8 Å, |Δi|>4): 97; chains: 1; bounding box: 90×74×51 Å

Solvent-accessible surface area (backbone atoms only — not comparable to full-atom values): 10850 Å² total; per-residue (Å²): 141,81,90,84,86,82,83,90,82,87,76,88,81,92,72,82,78,78,76,73,86,66,76,75,82,73,80,88,73,81,78,68,62,60,59,46,56,54,46,46,50,32,39,39,52,59,31,42,65,60,60,75,76,46,52,72,70,54,52,48,57,46,40,69,36,67,80,71,56,4,61,54,44,46,48,48,52,51,47,37,75,78,69,41,79,59,57,44,76,56,50,58,64,70,36,67,88,44,95,57,36,70,60,51,52,57,52,47,73,66,50,61,77,94,54,48,77,48,66,64,56,46,48,36,44,50,51,54,48,51,48,49,51,49,53,49,53,48,62,70,42,59,86,53,36,90,83,31,75,70,52,34,55,50,47,52,53,50,51,52,51,48,53,49,57,72,70,50,62,69,80,71,75,81,86,126

Foldseek 3Di:
DDDDDDDDDDDDDPDDDPPPPDPDPPPPDDPPLVVLLLVLLLQCLLPVVLLVVDDPVLLVLQLPDPPPRNVVSVVSVVCCVPPNDDHNVVVLVVCPPPPCNVVSVVSNVPDDPVPSHDSLSSLQSSLVSLLVVLVVLLVVLVVPLVPDVVSVVVSVVSVVVNVVSVVDRSPPPPPD

Sequence (176 aa):
AGSGNFKPRWGGNSAPFKRRNLPPPSPGLRRQAAPRQDRAVQLLFSAMAAWEELSPSQQNLLCELPAPHGDVLAWLDHQLHEHGVQPWAALREALRGHPNEAWLCALVEQAPTELEHDQGELISILHEMEKAQISAQLSEMAP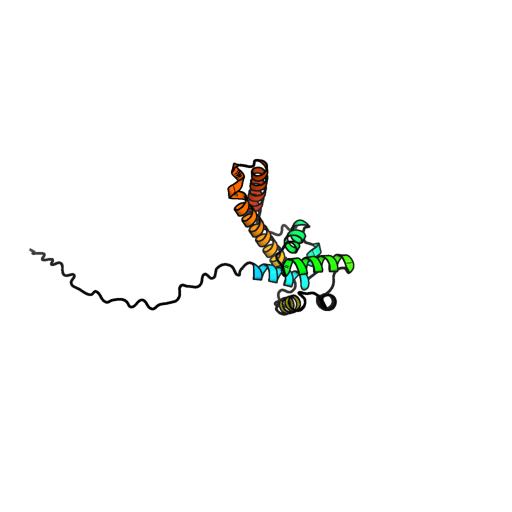HVSTDPVLYERFKTLSARYAQLKSTPSGIIHNT

Secondary structure (DSSP, 8-state):
---------------------PPPPP-----SHHHHHHHHHHHHHH-GGGGTTS-HHHHHHHHTSPTTHHHHHHHHHHHHHHH-S--HHHHHHHTTT-TTHHHHHHHHHTS-GGGTT-HHHHHHHHHHHHHHHHHHHHHHHTTTTTT-HHHHHHHHHHHHHHHHHHHS-TT-----